Protein AF-A0A3D3ZPN1-F1 (afdb_monomer_lite)

Radius of gyration: 16.54 Å; chains: 1; bounding box: 47×33×43 Å

Sequence (145 aa):
LTVIGPISDILFDQLIGAGCVERVSAAWAGNVSEGLGYCYRRAAEKAMPRAITIEEHSNFTIALALLAGSLGSPYIPTRSTLGSDIPSHNTTFRLEHSPLDGTPLLLVPALHPDVTIVHVQRSDEEGNAHLWGNAGVCEEAMLAA

Secondary structure (DSSP, 8-state):
-EEEEEE--HHHHHHHHTT--SEEEEEE-SBTTTB--HHHHHHHHH--SS--EEEE--HHHHHHHHHHHHTT-SEEEE-TTTTSSHHHH-TT-EEEE-TTT--EEEEEEPP--S------SEE-TT--EE--S--TTHHHHHHT-

Foldseek 3Di:
DEDADQEEAVVVLVCLQVVNAAEYEYQYYAHVVPGGSPSVCCCPPPQVVHHHHYQHDHSVLSLQQLLCLLVVHQWDKDPPCVVHCNCVRHVVWDWDADPVPRHIIITRGHDQDPDDDDDAPDDDPVGDTHHDDDCRSVVSNVSSD

Structure (mmCIF, N/CA/C/O backbone):
data_AF-A0A3D3ZPN1-F1
#
_entry.id   AF-A0A3D3ZPN1-F1
#
loop_
_atom_site.group_PDB
_atom_site.id
_atom_site.type_symbol
_atom_site.label_atom_id
_atom_site.label_alt_id
_atom_site.label_comp_id
_atom_site.label_asym_id
_atom_site.label_entity_id
_atom_site.label_seq_id
_atom_site.pdbx_PDB_ins_code
_atom_site.Cartn_x
_atom_site.Cartn_y
_atom_site.Cartn_z
_atom_site.occupancy
_atom_site.B_iso_or_equiv
_atom_site.auth_seq_id
_atom_site.auth_comp_id
_atom_site.auth_asym_id
_atom_site.auth_atom_id
_atom_site.pdbx_PDB_model_num
ATOM 1 N N . LEU A 1 1 ? -13.390 -2.058 5.860 1.00 96.44 1 LEU A N 1
ATOM 2 C CA . LEU A 1 1 ? -12.469 -1.951 4.706 1.00 96.44 1 LEU A CA 1
ATOM 3 C C . LEU A 1 1 ? -11.084 -1.541 5.190 1.00 96.44 1 LEU A C 1
ATOM 5 O O . LEU A 1 1 ? -10.999 -0.714 6.097 1.00 96.44 1 LEU A O 1
ATOM 9 N N . THR A 1 2 ? -10.033 -2.098 4.590 1.00 96.88 2 THR A N 1
ATOM 10 C CA . THR A 1 2 ? -8.694 -1.489 4.601 1.00 96.88 2 THR A CA 1
ATOM 11 C C . THR A 1 2 ? -8.587 -0.647 3.336 1.00 96.88 2 THR A C 1
ATOM 13 O O . THR A 1 2 ? -8.873 -1.160 2.259 1.00 96.88 2 THR A O 1
ATOM 16 N N . VAL A 1 3 ? -8.236 0.630 3.457 1.00 96.50 3 VAL A N 1
ATOM 17 C CA . VAL A 1 3 ? -8.015 1.512 2.300 1.00 96.50 3 VAL A CA 1
ATOM 18 C C . VAL A 1 3 ? -6.521 1.774 2.135 1.00 96.50 3 VAL A C 1
ATOM 20 O O . VAL A 1 3 ? -5.824 2.008 3.124 1.00 96.50 3 VAL A O 1
ATOM 23 N N . ILE A 1 4 ? -6.040 1.689 0.894 1.00 95.81 4 ILE A N 1
ATOM 24 C CA . ILE A 1 4 ? -4.620 1.756 0.528 1.00 95.81 4 ILE A CA 1
ATOM 25 C C . ILE A 1 4 ? -4.427 2.887 -0.476 1.00 95.81 4 ILE A C 1
ATOM 27 O O . ILE A 1 4 ? -5.173 2.976 -1.451 1.00 95.81 4 ILE A O 1
ATOM 31 N N . GLY A 1 5 ? -3.441 3.753 -0.256 1.00 90.75 5 GLY A N 1
ATOM 32 C CA . GLY A 1 5 ? -3.098 4.785 -1.232 1.00 90.75 5 GLY A CA 1
ATOM 33 C C . GLY A 1 5 ? -1.854 5.573 -0.834 1.00 90.75 5 GLY A C 1
ATOM 34 O O . GLY A 1 5 ? -1.650 5.811 0.352 1.00 90.75 5 GLY A O 1
ATOM 35 N N . PRO A 1 6 ? -1.006 6.000 -1.788 1.00 85.94 6 PRO A N 1
ATOM 36 C CA . PRO A 1 6 ? 0.177 6.795 -1.460 1.00 85.94 6 PRO A CA 1
ATOM 37 C C . PRO A 1 6 ? -0.229 8.103 -0.769 1.00 85.94 6 PRO A C 1
ATOM 39 O O . PRO A 1 6 ? 0.261 8.421 0.311 1.00 85.94 6 PRO A O 1
ATOM 42 N N . ILE A 1 7 ? -1.213 8.799 -1.336 1.00 88.31 7 ILE A N 1
ATOM 43 C CA . ILE A 1 7 ? -1.809 10.015 -0.787 1.00 88.31 7 ILE A CA 1
ATOM 44 C C . ILE A 1 7 ? -3.319 9.799 -0.783 1.00 88.31 7 ILE A C 1
ATOM 46 O O . ILE A 1 7 ? -3.873 9.379 -1.799 1.00 88.31 7 ILE A O 1
ATOM 50 N N . SER A 1 8 ? -3.979 10.061 0.344 1.00 81.38 8 SER A N 1
ATOM 51 C CA . SER A 1 8 ? -5.439 10.027 0.392 1.00 81.38 8 SER A CA 1
ATOM 52 C C . SER A 1 8 ? -6.053 11.288 -0.212 1.00 81.38 8 SER A C 1
ATOM 54 O O . SER A 1 8 ? -5.429 12.349 -0.266 1.00 81.38 8 SER A O 1
ATOM 56 N N . ASP A 1 9 ? -7.324 11.185 -0.577 1.00 84.38 9 ASP A N 1
ATOM 57 C CA . ASP A 1 9 ? -8.163 12.311 -0.965 1.00 84.38 9 ASP A CA 1
ATOM 58 C C . ASP A 1 9 ? -9.536 12.233 -0.270 1.00 84.38 9 ASP A C 1
ATOM 60 O O . ASP A 1 9 ? -9.730 11.503 0.712 1.00 84.38 9 ASP A O 1
ATOM 64 N N . ILE A 1 10 ? -10.502 12.983 -0.803 1.00 90.81 10 ILE A N 1
ATOM 65 C CA . ILE A 1 10 ? -11.869 13.054 -0.290 1.00 90.81 10 ILE A CA 1
ATOM 66 C C . ILE A 1 10 ? -12.573 11.692 -0.239 1.00 90.81 10 ILE A C 1
ATOM 68 O O . ILE A 1 10 ? -13.446 11.502 0.610 1.00 90.81 10 ILE A O 1
ATOM 72 N N . LEU A 1 11 ? -12.188 10.723 -1.078 1.00 91.38 11 LEU A N 1
ATOM 73 C CA . LEU A 1 11 ? -12.800 9.394 -1.089 1.00 91.38 11 LEU A CA 1
ATOM 74 C C . LEU A 1 11 ? -12.495 8.640 0.209 1.00 91.38 11 LEU A C 1
ATOM 76 O O . LEU A 1 11 ? -13.385 8.005 0.780 1.00 91.38 11 LEU A O 1
ATOM 80 N N . PHE A 1 12 ? -11.268 8.760 0.729 1.00 93.69 12 PHE A N 1
ATOM 81 C CA . PHE A 1 12 ? -10.914 8.178 2.027 1.00 93.69 12 PHE A CA 1
ATOM 82 C C . PHE A 1 12 ? -11.723 8.837 3.140 1.00 93.69 12 PHE A C 1
ATOM 84 O O . PHE A 1 12 ? -12.317 8.138 3.962 1.00 93.69 12 PHE A O 1
ATOM 91 N N . ASP A 1 13 ? -11.785 10.171 3.156 1.00 94.62 13 ASP A N 1
ATOM 92 C CA . ASP A 1 13 ? -12.486 10.908 4.210 1.00 94.62 13 ASP A CA 1
ATOM 93 C C . ASP A 1 13 ? -13.987 10.576 4.228 1.00 94.62 13 ASP A C 1
ATOM 95 O O . ASP A 1 13 ? -14.556 10.345 5.296 1.00 94.62 13 ASP A O 1
ATOM 99 N N . GLN A 1 14 ? -14.619 10.451 3.056 1.00 94.88 14 GLN A N 1
ATOM 100 C CA . GLN A 1 14 ? -16.022 10.045 2.930 1.00 94.88 14 GLN A CA 1
ATOM 101 C C . GLN A 1 14 ? -16.267 8.621 3.446 1.00 94.88 14 GLN A C 1
ATOM 103 O O . GLN A 1 14 ? -17.183 8.414 4.247 1.00 94.88 14 GLN A O 1
ATOM 108 N N . LEU A 1 15 ? -15.438 7.646 3.053 1.00 96.69 15 LEU A N 1
ATOM 109 C CA . LEU A 1 15 ? -15.572 6.255 3.509 1.00 96.69 15 LEU A CA 1
ATOM 110 C C . LEU A 1 15 ? -15.324 6.113 5.019 1.00 96.69 15 LEU A C 1
ATOM 112 O O . LEU A 1 15 ? -16.008 5.337 5.695 1.00 96.69 15 LEU A O 1
ATOM 116 N N . ILE A 1 16 ? -14.375 6.877 5.568 1.00 97.06 16 ILE A N 1
ATOM 117 C CA . ILE A 1 16 ? -14.134 6.949 7.015 1.00 97.06 16 ILE A CA 1
ATOM 118 C C . ILE A 1 16 ? -15.330 7.598 7.718 1.00 97.06 16 ILE A C 1
ATOM 120 O O . ILE A 1 16 ? -15.805 7.087 8.734 1.00 97.06 16 ILE A O 1
ATOM 124 N N . GLY A 1 17 ? -15.853 8.699 7.174 1.00 96.44 17 GLY A N 1
ATOM 125 C CA . GLY A 1 17 ? -17.019 9.408 7.701 1.00 96.44 17 GLY A CA 1
ATOM 126 C C . GLY A 1 17 ? -18.280 8.548 7.735 1.00 96.44 17 GLY A C 1
ATOM 127 O O . GLY A 1 17 ? -19.049 8.643 8.691 1.00 96.44 17 GLY A O 1
ATOM 128 N N . ALA A 1 18 ? -18.441 7.664 6.750 1.00 98.00 18 ALA A N 1
ATOM 129 C CA . ALA A 1 18 ? -19.503 6.664 6.689 1.00 98.00 18 ALA A CA 1
ATOM 130 C C . ALA A 1 18 ? -19.286 5.466 7.640 1.00 98.00 18 ALA A C 1
ATOM 132 O O . ALA A 1 18 ? -20.177 4.634 7.793 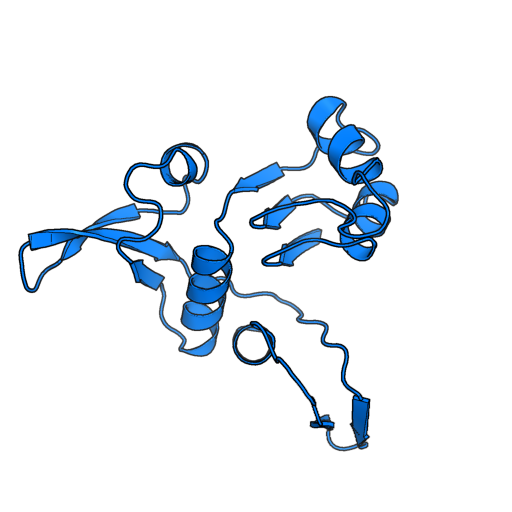1.00 98.00 18 ALA A O 1
ATOM 133 N N . GLY A 1 19 ? -18.121 5.359 8.290 1.00 97.81 19 GLY A N 1
ATOM 134 C CA . GLY A 1 19 ? -17.790 4.263 9.206 1.00 97.81 19 GLY A CA 1
ATOM 135 C C . GLY A 1 19 ? -17.423 2.945 8.518 1.00 97.81 19 GLY A C 1
ATOM 136 O O . GLY A 1 19 ? -17.380 1.904 9.174 1.00 97.81 19 GLY A O 1
ATOM 137 N N . CYS A 1 20 ? -17.133 2.971 7.215 1.00 98.25 20 CYS A N 1
ATOM 138 C CA . CYS A 1 20 ? -16.823 1.778 6.421 1.00 98.25 20 CYS A CA 1
ATOM 139 C C . CYS A 1 20 ? -15.356 1.329 6.547 1.00 98.25 20 CYS A C 1
ATOM 141 O O . CYS A 1 20 ? -15.013 0.190 6.208 1.00 98.25 20 CYS A O 1
ATOM 143 N N . VAL A 1 21 ? -14.477 2.216 7.015 1.00 97.88 21 VAL A N 1
ATOM 144 C CA . VAL A 1 21 ? -13.029 1.988 7.098 1.00 97.88 21 VAL A CA 1
ATOM 145 C C . VAL A 1 21 ? -12.630 1.520 8.493 1.00 97.88 21 VAL A C 1
ATOM 147 O O . VAL A 1 21 ? -13.068 2.063 9.502 1.00 97.88 21 VAL A O 1
ATOM 150 N N . GLU A 1 22 ? -11.780 0.500 8.532 1.00 97.62 22 GLU A N 1
ATOM 151 C CA . GLU A 1 22 ? -11.152 -0.029 9.743 1.00 97.62 22 GLU A CA 1
ATOM 152 C C . GLU A 1 22 ? -9.652 0.258 9.779 1.00 97.62 22 GLU A C 1
ATOM 154 O O . GLU A 1 22 ? -9.118 0.529 10.850 1.00 97.62 22 GLU A O 1
ATOM 159 N N . ARG A 1 23 ? -8.980 0.224 8.623 1.00 96.75 23 ARG A N 1
ATOM 160 C CA . ARG A 1 23 ? -7.543 0.475 8.506 1.00 96.75 23 ARG A CA 1
ATOM 161 C C . ARG A 1 23 ? -7.244 1.407 7.339 1.00 96.75 23 ARG A C 1
ATOM 163 O O . ARG A 1 23 ? -7.867 1.289 6.285 1.00 96.75 23 ARG A O 1
ATOM 170 N N . VAL A 1 24 ? -6.274 2.291 7.530 1.00 96.06 24 VAL A N 1
ATOM 171 C CA . VAL A 1 24 ? -5.700 3.159 6.500 1.00 96.06 24 VAL A CA 1
ATOM 172 C C . VAL A 1 24 ? -4.222 2.803 6.364 1.00 96.06 24 VAL A C 1
ATOM 174 O O . VAL A 1 24 ? -3.496 2.917 7.346 1.00 96.06 24 VAL A O 1
ATOM 177 N N . SER A 1 25 ? -3.791 2.368 5.178 1.00 95.44 25 SER A N 1
ATOM 178 C CA . SER A 1 25 ? -2.373 2.200 4.828 1.00 95.44 25 SER A CA 1
ATOM 179 C C . SER A 1 25 ? -2.015 3.264 3.794 1.00 95.44 25 SER A C 1
ATOM 181 O O . SER A 1 25 ? -2.441 3.201 2.637 1.00 95.44 25 SER A O 1
ATOM 183 N N . ALA A 1 26 ? -1.343 4.320 4.245 1.00 94.25 26 ALA A N 1
ATOM 184 C CA . ALA A 1 26 ? -1.073 5.488 3.416 1.00 94.25 26 ALA A CA 1
ATOM 185 C C . ALA A 1 26 ? 0.173 6.237 3.875 1.00 94.25 26 ALA A C 1
ATOM 187 O O . ALA A 1 26 ? 0.630 6.064 5.004 1.00 94.25 26 ALA A O 1
ATOM 188 N N . ALA A 1 27 ? 0.709 7.092 3.001 1.00 92.56 27 ALA A N 1
ATOM 189 C CA . ALA A 1 27 ? 1.796 7.985 3.388 1.00 92.56 27 ALA A CA 1
ATOM 190 C C . ALA A 1 27 ? 1.333 9.316 3.957 1.00 92.56 27 ALA A C 1
ATOM 192 O O . ALA A 1 27 ? 2.044 9.976 4.712 1.00 92.56 27 ALA A O 1
ATOM 193 N N . TRP A 1 28 ? 0.152 9.744 3.538 1.00 90.94 28 TRP A N 1
ATOM 194 C CA . TRP A 1 28 ? -0.471 10.953 4.025 1.00 90.94 28 TRP A CA 1
ATOM 195 C C . TRP A 1 28 ? -1.976 10.857 3.822 1.00 90.94 28 TRP A C 1
ATOM 197 O O . TRP A 1 28 ? -2.426 10.414 2.762 1.00 90.94 28 TRP A O 1
ATOM 207 N N . ALA A 1 29 ? -2.743 11.303 4.818 1.00 88.75 29 ALA A N 1
ATOM 208 C CA . ALA A 1 29 ? -4.193 11.354 4.743 1.00 88.75 29 ALA A CA 1
ATOM 209 C C . ALA A 1 29 ? -4.746 12.770 4.974 1.00 88.75 29 ALA A C 1
ATOM 211 O O . ALA A 1 29 ? -4.512 13.394 6.012 1.00 88.75 29 ALA A O 1
ATOM 212 N N . GLY A 1 30 ? -5.517 13.261 4.009 1.00 85.69 30 GLY A N 1
ATOM 213 C CA . GLY A 1 30 ? -6.193 14.554 4.025 1.00 85.69 30 GLY A CA 1
ATOM 214 C C . GLY A 1 30 ? -6.809 14.892 2.665 1.00 85.69 30 GLY A C 1
ATOM 215 O O . GLY A 1 30 ? -6.830 14.058 1.766 1.00 85.69 30 GLY A O 1
ATOM 216 N N . ASN A 1 31 ? -7.300 16.123 2.501 1.00 85.06 31 ASN A N 1
ATOM 217 C CA . ASN A 1 31 ? -7.930 16.573 1.260 1.00 85.06 31 ASN A CA 1
ATOM 218 C C . ASN A 1 31 ? -7.025 17.613 0.595 1.00 85.06 31 ASN A C 1
ATOM 220 O O . ASN A 1 31 ? -7.223 18.807 0.784 1.00 85.06 31 ASN A O 1
ATOM 224 N N . VAL A 1 32 ? -6.014 17.161 -0.157 1.00 75.56 32 VAL A N 1
ATOM 225 C CA . VAL A 1 32 ? -4.884 17.963 -0.686 1.00 75.56 32 VAL A CA 1
ATOM 226 C C . VAL A 1 32 ? -5.244 19.416 -1.045 1.00 75.56 32 VAL A C 1
ATOM 228 O O . VAL A 1 32 ? -4.591 20.342 -0.567 1.00 75.56 32 VAL A O 1
ATOM 231 N N . SER A 1 33 ? -6.288 19.624 -1.855 1.00 72.88 33 SER A N 1
ATOM 232 C CA . SER A 1 33 ? -6.727 20.955 -2.307 1.00 72.88 33 SER A CA 1
ATOM 233 C C . SER A 1 33 ? -7.858 21.582 -1.482 1.00 72.88 33 SER A C 1
ATOM 235 O O . SER A 1 33 ? -8.071 22.787 -1.578 1.00 72.88 33 SER A O 1
ATOM 237 N N . GLU A 1 34 ? -8.577 20.799 -0.675 1.00 71.94 34 GLU A N 1
ATOM 238 C CA . GLU A 1 34 ? -9.780 21.233 0.060 1.00 71.94 34 GLU A CA 1
ATOM 239 C C . GLU A 1 34 ? -9.579 21.311 1.585 1.00 71.94 34 GLU A C 1
ATOM 241 O O . GLU A 1 34 ? -10.485 21.690 2.327 1.00 71.94 34 GLU A O 1
ATOM 246 N N . GLY A 1 35 ? -8.377 20.994 2.068 1.00 77.62 35 GLY A N 1
ATOM 247 C CA . GLY A 1 35 ? -7.968 21.144 3.458 1.00 77.62 35 GLY A CA 1
ATOM 248 C C . GLY A 1 35 ? -7.791 19.820 4.199 1.00 77.62 35 GLY A C 1
ATOM 249 O O . GLY A 1 35 ? -7.203 18.855 3.716 1.00 77.62 35 GLY A O 1
ATOM 250 N N . LEU A 1 36 ? -8.223 19.801 5.455 1.00 83.31 36 LEU A N 1
ATOM 251 C CA . LEU A 1 36 ? -7.962 18.692 6.368 1.00 83.31 36 LEU A CA 1
ATOM 252 C C . LEU A 1 36 ? -8.964 17.555 6.131 1.00 83.31 36 LEU A C 1
ATOM 254 O O . LEU A 1 36 ? -10.147 17.811 5.921 1.00 83.31 36 LEU A O 1
ATOM 258 N N . GLY A 1 37 ? -8.509 16.305 6.245 1.00 90.06 37 GLY A N 1
ATOM 259 C CA . GLY A 1 37 ? -9.404 15.148 6.328 1.00 90.06 37 GLY A CA 1
ATOM 260 C C . GLY A 1 37 ? -10.134 15.162 7.670 1.00 90.06 37 GLY A C 1
ATOM 261 O O . GLY A 1 37 ? -9.600 14.697 8.682 1.00 90.06 37 GLY A O 1
ATOM 262 N N . TYR A 1 38 ? -11.313 15.787 7.725 1.00 93.19 38 TYR A N 1
ATOM 263 C CA . TYR A 1 38 ? -12.048 15.981 8.976 1.00 93.19 38 TYR A CA 1
ATOM 264 C C . TYR A 1 38 ? -12.541 14.660 9.556 1.00 93.19 38 TYR A C 1
ATOM 266 O O . TYR A 1 38 ? -12.512 14.489 10.779 1.00 93.19 38 TYR A O 1
ATOM 274 N N . CYS A 1 39 ? -12.998 13.739 8.710 1.00 95.50 39 CYS A N 1
ATOM 275 C CA . CYS A 1 39 ? -13.449 12.429 9.151 1.00 95.50 39 CYS A CA 1
ATOM 276 C C . CYS A 1 39 ? -12.265 11.542 9.537 1.00 95.50 39 CYS A C 1
ATOM 278 O O . CYS A 1 39 ? -12.337 10.919 10.594 1.00 95.50 39 CYS A O 1
ATOM 280 N N . TYR A 1 40 ? -11.170 11.557 8.768 1.00 95.44 40 TYR A N 1
ATOM 281 C CA . TYR A 1 40 ? -9.915 10.885 9.116 1.00 95.44 40 TYR A CA 1
ATOM 282 C C . TYR A 1 40 ? -9.424 11.325 10.492 1.00 95.44 40 TYR A C 1
ATOM 284 O O . TYR A 1 40 ? -9.285 10.504 11.396 1.00 95.44 40 TYR A O 1
ATOM 292 N N . ARG A 1 41 ? -9.255 12.635 10.696 1.00 95.31 41 ARG A N 1
ATOM 293 C CA . ARG A 1 41 ? -8.758 13.170 11.965 1.00 95.31 41 ARG A CA 1
ATOM 294 C C . ARG A 1 41 ? -9.706 12.872 13.123 1.00 95.31 41 ARG A C 1
ATOM 296 O O . ARG A 1 41 ? -9.263 12.475 14.192 1.00 95.31 41 ARG A O 1
ATOM 303 N N . ARG A 1 42 ? -11.019 13.012 12.917 1.00 96.62 42 ARG A N 1
ATOM 304 C CA . ARG A 1 42 ? -12.018 12.669 13.941 1.00 96.62 42 ARG A CA 1
ATOM 305 C C . ARG A 1 42 ? -11.979 11.176 14.296 1.00 96.62 42 ARG A C 1
ATOM 307 O O . ARG A 1 42 ? -12.113 10.844 15.473 1.00 96.62 42 ARG A O 1
ATOM 314 N N . ALA A 1 43 ? -11.789 10.291 13.322 1.00 97.31 43 ALA A N 1
ATOM 315 C CA . ALA A 1 43 ? -11.660 8.858 13.564 1.00 97.31 43 ALA A CA 1
ATOM 316 C C . ALA A 1 43 ? -10.342 8.516 14.278 1.00 97.31 43 ALA A C 1
ATOM 318 O O . ALA A 1 43 ? -10.359 7.744 15.233 1.00 97.31 43 ALA A O 1
ATOM 319 N N . ALA A 1 44 ? -9.230 9.138 13.882 1.00 95.69 44 ALA A N 1
ATOM 320 C CA . ALA A 1 44 ? -7.914 8.930 14.484 1.00 95.69 44 ALA A CA 1
ATOM 321 C C . ALA A 1 44 ? -7.823 9.467 15.926 1.00 95.69 44 ALA A C 1
ATOM 323 O O . ALA A 1 44 ? -7.341 8.777 16.817 1.00 95.69 44 ALA A O 1
ATOM 324 N N . GLU A 1 45 ? -8.314 10.683 16.178 1.00 96.94 45 GLU A N 1
ATOM 325 C CA . GLU A 1 45 ? -8.183 11.355 17.480 1.00 96.94 45 GLU A CA 1
ATOM 326 C C . GLU A 1 45 ? -9.300 10.993 18.466 1.00 96.94 45 GLU A C 1
ATOM 328 O O . GLU A 1 45 ? -9.093 11.023 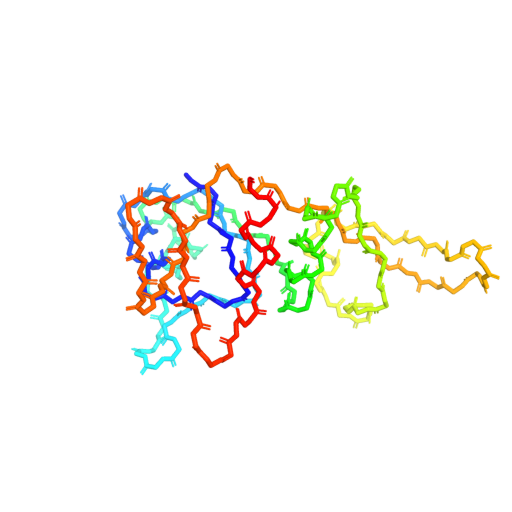19.678 1.00 96.94 45 GLU A O 1
ATOM 333 N N . LYS A 1 46 ? -10.513 10.721 17.965 1.00 98.06 46 LYS A N 1
ATOM 334 C CA . LYS A 1 46 ? -11.724 10.579 18.797 1.00 98.06 46 LYS A CA 1
ATOM 335 C C . LYS A 1 46 ? -12.466 9.266 18.583 1.00 98.06 46 LYS A C 1
ATOM 337 O O . LYS A 1 46 ? -13.515 9.082 19.193 1.00 98.06 46 LYS A O 1
ATOM 342 N N . ALA A 1 47 ? -11.968 8.378 17.721 1.00 97.88 47 ALA A N 1
ATOM 343 C CA . ALA A 1 47 ? -12.615 7.109 17.393 1.00 97.88 47 ALA A CA 1
ATOM 344 C C . ALA A 1 47 ? -14.074 7.256 16.910 1.00 97.88 47 ALA A C 1
ATOM 346 O O . ALA A 1 47 ? -14.917 6.409 17.198 1.00 97.88 47 ALA A O 1
ATOM 347 N N . MET A 1 48 ? -14.385 8.327 16.167 1.00 97.50 48 MET A N 1
ATOM 348 C CA . MET A 1 48 ? -15.734 8.608 15.660 1.00 97.50 48 MET A CA 1
ATOM 349 C C . MET A 1 48 ? -15.773 8.704 14.121 1.00 97.50 48 MET A C 1
ATOM 351 O O . MET A 1 48 ? -15.053 9.526 13.550 1.00 97.50 48 MET A O 1
ATOM 355 N N . PRO A 1 49 ? -16.674 7.976 13.431 1.00 97.06 49 PRO A N 1
ATOM 356 C CA . PRO A 1 49 ? -17.742 7.126 13.979 1.00 97.06 49 PRO A CA 1
ATOM 357 C C . PRO A 1 49 ? -17.246 5.787 14.550 1.00 97.06 49 PRO A C 1
ATOM 359 O O . PRO A 1 49 ? -17.981 5.129 15.279 1.00 97.06 49 PRO A O 1
ATOM 362 N N . ARG A 1 50 ? -16.004 5.404 14.242 1.00 97.06 50 ARG A N 1
ATOM 363 C CA . ARG A 1 50 ? -15.285 4.287 14.859 1.00 97.06 50 ARG A CA 1
ATOM 364 C C . ARG A 1 50 ? -13.790 4.586 14.903 1.00 97.06 50 ARG A C 1
ATOM 366 O O . ARG A 1 50 ? -13.316 5.465 14.184 1.00 97.06 50 ARG A O 1
ATOM 373 N N . ALA A 1 51 ? -13.054 3.834 15.716 1.00 97.25 51 ALA A N 1
ATOM 374 C CA . ALA A 1 51 ? -11.599 3.820 15.655 1.00 97.25 51 ALA A CA 1
ATOM 375 C C . ALA A 1 51 ? -11.119 3.241 14.315 1.00 97.25 51 ALA A C 1
ATOM 377 O O . ALA A 1 51 ? -11.723 2.298 13.784 1.00 97.25 51 ALA A O 1
ATOM 378 N N . ILE A 1 52 ? -10.018 3.801 13.818 1.00 97.25 52 ILE A N 1
ATOM 379 C CA . ILE A 1 52 ? -9.269 3.304 12.665 1.00 97.25 52 ILE A CA 1
ATOM 380 C C . ILE A 1 52 ? -7.842 2.965 13.090 1.00 97.25 52 ILE A C 1
ATOM 382 O O . ILE A 1 52 ? -7.258 3.641 13.935 1.00 97.25 52 ILE A O 1
ATOM 386 N N . THR A 1 53 ? -7.278 1.919 12.499 1.00 96.38 53 THR A N 1
ATOM 387 C CA . THR A 1 53 ? -5.848 1.621 12.583 1.00 96.38 53 THR A CA 1
ATOM 388 C C . THR A 1 53 ? -5.126 2.349 11.456 1.00 96.38 53 THR A C 1
ATOM 390 O O . THR A 1 53 ? -5.559 2.287 10.307 1.00 96.38 53 THR A O 1
ATOM 393 N N . ILE A 1 54 ? -4.030 3.027 11.777 1.00 94.56 54 ILE A N 1
ATOM 394 C CA . ILE A 1 54 ? -3.190 3.711 10.794 1.00 94.56 54 ILE A CA 1
ATOM 395 C C . ILE A 1 54 ? -1.906 2.903 10.647 1.00 94.56 54 ILE A C 1
ATOM 397 O O . ILE A 1 54 ? -1.235 2.613 11.637 1.00 94.56 54 ILE A O 1
ATOM 401 N N . GLU A 1 55 ? -1.607 2.508 9.419 1.00 94.69 55 GLU A N 1
ATOM 402 C CA . GLU A 1 55 ? -0.364 1.861 9.031 1.00 94.69 55 GLU A CA 1
ATOM 403 C C . GLU A 1 55 ? 0.453 2.871 8.225 1.00 94.69 55 GLU A C 1
ATOM 405 O O . GLU A 1 55 ? 0.118 3.213 7.090 1.00 94.69 55 GLU A O 1
ATOM 410 N N . GLU A 1 56 ? 1.486 3.410 8.867 1.00 93.62 56 GLU A N 1
ATOM 411 C CA . GLU A 1 56 ? 2.272 4.520 8.335 1.00 93.62 56 GLU A CA 1
ATOM 412 C C . GLU A 1 56 ? 3.208 4.040 7.225 1.00 93.62 56 GLU A C 1
ATOM 414 O O . GLU A 1 56 ? 4.032 3.144 7.416 1.00 93.62 56 GLU A O 1
ATOM 419 N N . HIS A 1 57 ? 3.128 4.668 6.060 1.00 96.12 57 HIS A N 1
ATOM 420 C CA . HIS A 1 57 ? 4.083 4.466 4.980 1.00 96.12 57 HIS A CA 1
ATOM 421 C C . HIS A 1 57 ? 4.718 5.804 4.568 1.00 96.12 57 HIS A C 1
ATOM 423 O O . HIS A 1 57 ? 4.304 6.887 4.950 1.00 96.12 57 HIS A O 1
ATOM 429 N N . SER A 1 58 ? 5.760 5.752 3.751 1.00 95.88 58 SER A N 1
ATOM 430 C CA . SER A 1 58 ? 6.091 6.829 2.815 1.00 95.88 58 SER A CA 1
ATOM 431 C C . SER A 1 58 ? 5.413 6.579 1.463 1.00 95.88 58 SER A C 1
ATOM 433 O O . SER A 1 58 ? 5.058 5.440 1.144 1.00 95.88 58 SER A O 1
ATOM 435 N N . ASN A 1 59 ? 5.312 7.612 0.614 1.00 95.62 59 ASN A N 1
ATOM 436 C CA . ASN A 1 59 ? 4.790 7.455 -0.752 1.00 95.62 59 ASN A CA 1
ATOM 437 C C . ASN A 1 59 ? 5.542 6.349 -1.499 1.00 95.62 59 ASN A C 1
ATOM 439 O O . ASN A 1 59 ? 4.946 5.512 -2.171 1.00 95.62 59 ASN A O 1
ATOM 443 N N . PHE A 1 60 ? 6.864 6.317 -1.321 1.00 96.38 60 PHE A N 1
ATOM 444 C CA . PHE A 1 60 ? 7.708 5.340 -1.983 1.00 96.38 60 PHE A CA 1
ATOM 445 C C . PHE A 1 60 ? 7.507 3.928 -1.432 1.00 96.38 60 PHE A C 1
ATOM 447 O O . PHE A 1 60 ? 7.446 2.987 -2.205 1.00 96.38 60 PHE A O 1
ATOM 454 N N . THR A 1 61 ? 7.336 3.749 -0.122 1.00 97.12 61 THR A N 1
ATOM 455 C CA . THR A 1 61 ? 7.072 2.411 0.435 1.00 97.12 61 THR A CA 1
ATOM 456 C C . THR A 1 61 ? 5.686 1.881 0.064 1.00 97.12 61 THR A C 1
ATOM 458 O O . THR A 1 61 ? 5.557 0.673 -0.057 1.00 97.12 61 THR A O 1
ATOM 461 N N . ILE A 1 62 ? 4.665 2.725 -0.155 1.00 97.19 62 ILE A N 1
ATOM 462 C CA . ILE A 1 62 ? 3.397 2.247 -0.752 1.00 97.19 62 ILE A CA 1
ATOM 463 C C . ILE A 1 62 ? 3.642 1.764 -2.184 1.00 97.19 62 ILE A C 1
ATOM 465 O O . ILE A 1 62 ? 3.242 0.656 -2.528 1.00 97.19 62 ILE A O 1
ATOM 469 N N . ALA A 1 63 ? 4.346 2.559 -2.997 1.00 97.31 63 ALA A N 1
ATOM 470 C CA . ALA A 1 63 ? 4.672 2.179 -4.371 1.00 97.31 63 ALA A CA 1
ATOM 471 C C . ALA A 1 63 ? 5.457 0.858 -4.429 1.00 97.31 63 ALA A C 1
ATOM 473 O O . ALA A 1 63 ? 5.112 -0.027 -5.202 1.00 97.31 63 ALA A O 1
ATOM 474 N N . LEU A 1 64 ? 6.465 0.688 -3.566 1.00 98.00 64 LEU A N 1
ATOM 475 C CA . LEU A 1 64 ? 7.246 -0.548 -3.478 1.00 98.00 64 LEU A CA 1
ATOM 476 C C . LEU A 1 64 ? 6.417 -1.744 -3.005 1.00 98.00 64 LEU A C 1
ATOM 478 O O . LEU A 1 64 ? 6.644 -2.850 -3.484 1.00 98.00 64 LEU A O 1
ATOM 482 N N . ALA A 1 65 ? 5.475 -1.544 -2.083 1.00 97.94 65 ALA A N 1
ATOM 483 C CA . ALA A 1 65 ? 4.612 -2.615 -1.601 1.00 97.94 65 ALA A CA 1
ATOM 484 C C . ALA A 1 65 ? 3.627 -3.092 -2.683 1.00 97.94 65 ALA A C 1
ATOM 486 O O . ALA A 1 65 ? 3.429 -4.295 -2.845 1.00 97.94 65 ALA A O 1
ATOM 487 N N . LEU A 1 66 ? 3.055 -2.166 -3.459 1.00 98.19 66 LEU A N 1
ATOM 488 C CA . LEU A 1 66 ? 2.216 -2.499 -4.616 1.00 98.19 66 LEU A CA 1
ATOM 489 C C . LEU A 1 66 ? 3.045 -3.137 -5.737 1.00 98.19 66 LEU A C 1
ATOM 491 O O . LEU A 1 66 ? 2.622 -4.130 -6.315 1.00 98.19 66 LEU A O 1
ATOM 495 N N . LEU A 1 67 ? 4.261 -2.639 -5.987 1.00 98.38 67 LEU A N 1
ATOM 496 C CA . LEU A 1 67 ? 5.198 -3.253 -6.932 1.00 98.38 67 LEU A CA 1
ATOM 497 C C . LEU A 1 67 ? 5.577 -4.682 -6.516 1.00 98.38 67 LEU A C 1
ATOM 499 O O . LEU A 1 67 ? 5.681 -5.571 -7.353 1.00 98.38 67 LEU A O 1
ATOM 503 N N . ALA A 1 68 ? 5.792 -4.929 -5.224 1.00 98.50 68 ALA A N 1
ATOM 504 C CA . ALA A 1 68 ? 6.033 -6.280 -4.728 1.00 98.50 68 ALA A CA 1
ATOM 505 C C . ALA A 1 68 ? 4.845 -7.196 -5.066 1.00 98.50 68 ALA A C 1
ATOM 507 O O . ALA A 1 68 ? 5.048 -8.285 -5.605 1.00 98.50 68 ALA A O 1
ATOM 508 N N . GLY A 1 69 ? 3.621 -6.710 -4.817 1.00 98.25 69 GLY A N 1
ATOM 509 C CA . GLY A 1 69 ? 2.378 -7.405 -5.140 1.00 98.25 69 GLY A CA 1
ATOM 510 C C . GLY A 1 69 ? 2.246 -7.718 -6.629 1.00 98.25 69 GLY A C 1
ATOM 511 O O . GLY A 1 69 ? 2.017 -8.874 -6.979 1.00 98.25 69 GLY A O 1
ATOM 512 N N . SER A 1 70 ? 2.487 -6.737 -7.504 1.00 98.19 70 SER A N 1
ATOM 513 C CA . SER A 1 70 ? 2.395 -6.914 -8.961 1.00 98.19 70 SER A CA 1
ATOM 514 C C . SER A 1 70 ? 3.420 -7.899 -9.522 1.00 98.19 70 SER A C 1
ATOM 516 O O . SER A 1 70 ? 3.153 -8.594 -10.501 1.00 98.19 70 SER A O 1
ATOM 518 N N . LEU A 1 71 ? 4.595 -7.991 -8.895 1.00 98.25 71 LEU A N 1
ATOM 519 C CA . LEU A 1 71 ? 5.642 -8.940 -9.271 1.00 98.25 71 LEU A CA 1
ATOM 520 C C . LEU A 1 71 ? 5.423 -10.347 -8.688 1.00 98.25 71 LEU A C 1
ATOM 522 O O . LEU A 1 71 ? 6.194 -11.255 -9.004 1.00 98.25 71 LEU A O 1
ATOM 526 N N . GLY A 1 72 ? 4.440 -10.536 -7.802 1.00 97.56 72 GLY A N 1
ATOM 527 C CA . GLY A 1 72 ? 4.298 -11.762 -7.010 1.00 97.56 72 GLY A CA 1
ATOM 528 C C . GLY A 1 72 ? 5.458 -11.988 -6.028 1.00 97.56 72 GLY A C 1
ATOM 529 O O . GLY A 1 72 ? 5.696 -13.115 -5.590 1.00 97.56 72 GLY A O 1
ATOM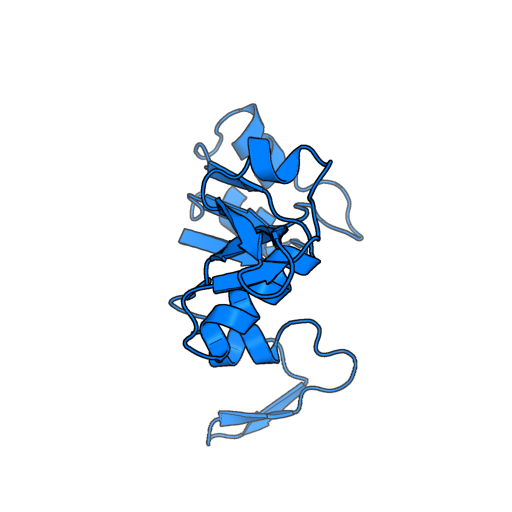 530 N N . SER A 1 73 ? 6.209 -10.933 -5.700 1.00 98.25 73 SER A N 1
ATOM 531 C CA . SER A 1 73 ? 7.303 -10.972 -4.729 1.00 98.25 73 SER A CA 1
ATOM 532 C C . SER A 1 73 ? 6.753 -10.746 -3.319 1.00 98.25 73 SER A C 1
ATOM 534 O O . SER A 1 73 ? 5.936 -9.851 -3.135 1.00 98.25 73 SER A O 1
ATOM 536 N N . PRO A 1 74 ? 7.227 -11.458 -2.281 1.00 97.75 74 PRO A N 1
ATOM 537 C CA . PRO A 1 74 ? 6.755 -11.238 -0.912 1.00 97.75 74 PRO A CA 1
ATOM 538 C C . PRO A 1 74 ? 7.148 -9.864 -0.341 1.00 97.75 74 PRO A C 1
ATOM 540 O O . PRO A 1 74 ? 6.550 -9.406 0.633 1.00 97.75 74 PRO A O 1
ATOM 543 N N . TYR A 1 75 ? 8.178 -9.225 -0.900 1.00 98.19 75 TYR A N 1
ATOM 544 C CA . TYR A 1 75 ? 8.660 -7.911 -0.480 1.00 98.19 75 TYR A CA 1
ATOM 545 C C . TYR A 1 75 ? 9.534 -7.258 -1.556 1.00 98.19 75 TYR A C 1
ATOM 547 O O . TYR A 1 75 ? 10.024 -7.927 -2.471 1.00 98.19 75 TYR A O 1
ATOM 555 N N . ILE A 1 76 ? 9.804 -5.962 -1.394 1.00 98.31 76 ILE A N 1
ATOM 556 C CA . ILE A 1 76 ? 10.886 -5.261 -2.094 1.00 98.31 76 ILE A CA 1
ATOM 557 C C . ILE A 1 76 ? 11.845 -4.646 -1.061 1.00 98.31 76 ILE A C 1
ATOM 559 O O . ILE A 1 76 ? 11.399 -3.925 -0.164 1.00 98.31 76 ILE A O 1
ATOM 563 N N . PRO A 1 77 ? 13.162 -4.927 -1.139 1.00 97.69 77 PRO A N 1
ATOM 564 C CA . PRO A 1 77 ? 14.138 -4.306 -0.255 1.00 97.69 77 PRO A CA 1
ATOM 565 C C . PRO A 1 77 ? 14.407 -2.852 -0.658 1.00 97.69 77 PRO A C 1
ATOM 567 O O . PRO A 1 77 ? 14.527 -2.524 -1.838 1.00 97.69 77 PRO A O 1
ATOM 570 N N . THR A 1 78 ? 14.573 -1.971 0.324 1.00 97.38 78 THR A N 1
ATOM 571 C CA . THR A 1 78 ? 14.919 -0.567 0.091 1.00 97.38 78 THR A CA 1
ATOM 572 C C . THR A 1 78 ? 15.742 0.006 1.233 1.00 97.38 78 THR A C 1
ATOM 574 O O . THR A 1 78 ? 15.651 -0.433 2.371 1.00 97.38 78 THR A O 1
ATOM 577 N N . ARG A 1 79 ? 16.537 1.038 0.954 1.00 95.94 79 ARG A N 1
ATOM 578 C CA . ARG A 1 79 ? 17.151 1.870 2.004 1.00 95.94 79 ARG A CA 1
ATOM 579 C C . ARG A 1 79 ? 16.234 3.012 2.439 1.00 95.94 79 ARG A C 1
ATOM 581 O O . ARG A 1 79 ? 16.541 3.713 3.399 1.00 95.94 79 ARG A O 1
ATOM 588 N N . SER A 1 80 ? 15.147 3.242 1.701 1.00 93.38 80 SER A N 1
ATOM 589 C CA . SER A 1 80 ? 14.219 4.330 1.984 1.00 93.38 80 SER A CA 1
ATOM 590 C C . SER A 1 80 ? 13.599 4.171 3.369 1.00 93.38 80 SER A C 1
ATOM 592 O O . SER A 1 80 ? 13.366 3.056 3.829 1.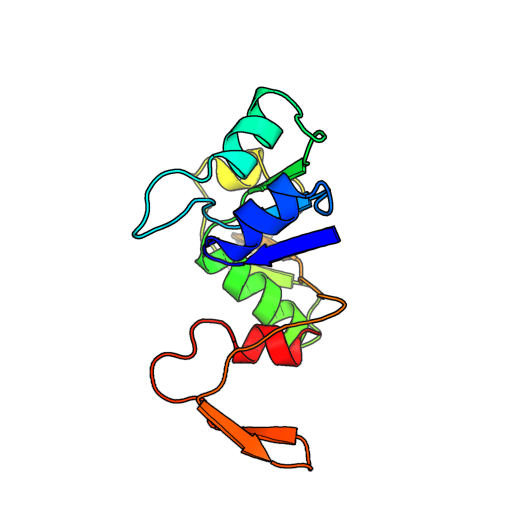00 93.38 80 SER A O 1
ATOM 594 N N . THR A 1 81 ? 13.326 5.300 4.022 1.00 94.50 81 THR A N 1
ATOM 595 C CA . THR A 1 81 ? 12.797 5.428 5.394 1.00 94.50 81 THR A CA 1
ATOM 596 C C . THR A 1 81 ? 13.722 4.956 6.523 1.00 94.50 81 THR A C 1
ATOM 598 O O . THR A 1 81 ? 13.430 5.250 7.685 1.00 94.50 81 THR A O 1
ATOM 601 N N . LEU A 1 82 ? 14.872 4.333 6.224 1.00 94.50 82 LEU A N 1
ATOM 602 C CA . LEU A 1 82 ? 15.918 4.124 7.229 1.00 94.50 82 LEU A CA 1
ATOM 603 C C . LEU A 1 82 ? 16.374 5.481 7.782 1.00 94.50 82 LEU A C 1
ATOM 605 O O . LEU A 1 82 ? 16.729 6.382 7.022 1.00 94.50 82 LEU A O 1
ATOM 609 N N . GLY A 1 83 ? 16.353 5.623 9.108 1.00 92.31 83 GLY A N 1
ATOM 610 C CA . GLY A 1 83 ? 16.655 6.883 9.796 1.00 92.31 83 GLY A CA 1
ATOM 611 C C . GLY A 1 83 ? 15.462 7.830 9.974 1.00 92.31 83 GLY A C 1
ATOM 612 O O . GLY A 1 83 ? 15.646 8.918 10.508 1.00 92.31 83 GLY A O 1
ATOM 613 N N . SER A 1 84 ? 14.258 7.430 9.556 1.00 95.12 84 SER A N 1
ATOM 614 C CA . SER A 1 84 ? 12.999 8.080 9.944 1.00 95.12 84 SER A CA 1
ATOM 615 C C . SER A 1 84 ? 12.282 7.279 11.033 1.00 95.12 84 SER A C 1
ATOM 617 O O . SER A 1 84 ? 12.675 6.150 11.328 1.00 95.12 84 SER A O 1
ATOM 619 N N . ASP A 1 85 ? 11.190 7.825 11.565 1.00 94.12 85 ASP A N 1
ATOM 620 C CA . ASP A 1 85 ? 10.326 7.117 12.514 1.00 94.12 85 ASP A CA 1
ATOM 621 C C . ASP A 1 85 ? 9.328 6.163 11.827 1.00 94.12 85 ASP A C 1
ATOM 623 O O . ASP A 1 85 ? 8.676 5.367 12.492 1.00 94.12 85 ASP A O 1
ATOM 627 N N . ILE A 1 86 ? 9.211 6.157 10.493 1.00 94.69 86 ILE A N 1
ATOM 628 C CA . ILE A 1 86 ? 8.240 5.281 9.806 1.00 94.69 86 ILE A CA 1
ATOM 629 C C . ILE A 1 86 ? 8.447 3.796 10.177 1.00 94.69 86 ILE A C 1
ATOM 631 O O . ILE A 1 86 ? 7.469 3.150 10.551 1.00 94.69 86 ILE A O 1
ATOM 635 N N . PRO A 1 87 ? 9.675 3.232 10.179 1.00 93.56 87 PRO A N 1
ATOM 636 C CA . PRO A 1 87 ? 9.882 1.842 10.591 1.00 93.56 87 PRO A CA 1
ATOM 637 C C . PRO A 1 87 ? 9.567 1.552 12.067 1.00 93.56 87 PRO A C 1
ATOM 639 O O . PRO A 1 87 ? 9.363 0.393 12.414 1.00 93.56 87 PRO A O 1
ATOM 642 N N . SER A 1 88 ? 9.545 2.561 12.949 1.00 91.81 88 SER A N 1
ATOM 643 C CA . SER A 1 88 ? 9.165 2.361 14.357 1.00 91.81 88 SER A CA 1
ATOM 644 C C . SER A 1 88 ? 7.644 2.363 14.549 1.00 91.81 88 SER A C 1
ATOM 646 O O . SER A 1 88 ? 7.143 1.698 15.456 1.00 91.81 88 SER A O 1
ATOM 648 N N . HIS A 1 89 ? 6.908 3.048 13.667 1.00 91.38 89 HIS A N 1
ATOM 649 C CA . HIS A 1 89 ? 5.444 3.102 13.667 1.00 91.38 89 HIS A CA 1
ATOM 650 C C . HIS A 1 89 ? 4.777 2.059 12.757 1.00 91.38 89 HIS A C 1
ATOM 652 O O . HIS A 1 89 ? 3.600 1.757 12.946 1.00 91.38 89 HIS A O 1
ATOM 658 N N . ASN A 1 90 ? 5.514 1.468 11.814 1.00 93.19 90 ASN A N 1
ATOM 659 C CA . ASN A 1 90 ? 5.035 0.392 10.953 1.00 93.19 90 ASN A CA 1
ATOM 660 C C . ASN A 1 90 ? 5.779 -0.918 11.236 1.00 93.19 90 ASN A C 1
ATOM 662 O O . ASN A 1 90 ? 6.872 -1.171 10.730 1.00 93.19 90 ASN A O 1
ATOM 666 N N . THR A 1 91 ? 5.145 -1.784 12.024 1.00 88.75 91 THR A N 1
ATOM 667 C CA . THR A 1 91 ? 5.712 -3.068 12.458 1.00 88.75 91 THR A CA 1
ATOM 668 C C . THR A 1 91 ? 5.693 -4.155 11.382 1.00 88.75 91 THR A C 1
ATOM 670 O O . THR A 1 91 ? 6.195 -5.255 11.625 1.00 88.75 91 THR A O 1
ATOM 673 N N . THR A 1 92 ? 5.125 -3.882 10.202 1.00 93.94 92 THR A N 1
ATOM 674 C CA . THR A 1 92 ? 5.136 -4.831 9.079 1.00 93.94 92 THR A CA 1
ATOM 675 C C . THR A 1 92 ? 6.498 -4.872 8.387 1.00 93.94 92 THR A C 1
ATOM 677 O O . THR A 1 92 ? 6.887 -5.907 7.842 1.00 93.94 92 THR A O 1
ATOM 680 N N . PHE A 1 93 ? 7.256 -3.776 8.450 1.00 96.12 93 PHE A N 1
ATOM 681 C CA . PHE A 1 93 ? 8.586 -3.694 7.867 1.00 96.12 93 PHE A CA 1
ATOM 682 C C . PHE A 1 93 ? 9.601 -4.512 8.665 1.00 96.12 93 PHE A C 1
ATOM 684 O O . PHE A 1 93 ? 9.526 -4.617 9.891 1.00 96.12 93 PHE A O 1
ATOM 691 N N . ARG A 1 94 ? 10.598 -5.072 7.972 1.00 95.81 94 ARG A N 1
ATOM 692 C CA . ARG A 1 94 ? 11.715 -5.777 8.620 1.00 95.81 94 ARG A CA 1
ATOM 693 C C . ARG A 1 94 ? 13.046 -5.160 8.239 1.00 95.81 94 ARG A C 1
ATOM 695 O O . ARG A 1 94 ? 13.338 -5.005 7.060 1.00 95.81 94 ARG A O 1
ATOM 702 N N . LEU A 1 95 ? 13.848 -4.814 9.240 1.00 96.19 95 LEU A N 1
ATOM 703 C CA . LEU A 1 95 ? 15.227 -4.389 9.033 1.00 96.19 95 LEU A CA 1
ATOM 704 C C . LEU A 1 95 ? 16.113 -5.627 8.881 1.00 96.19 95 LEU A C 1
ATOM 706 O O . LEU A 1 95 ? 16.156 -6.465 9.776 1.00 96.19 95 LEU A O 1
ATOM 710 N N . GLU A 1 96 ? 16.829 -5.708 7.771 1.00 96.88 96 GLU A N 1
ATOM 711 C CA . GLU A 1 96 ? 17.734 -6.802 7.428 1.00 96.88 96 GLU A CA 1
ATOM 712 C C . GLU A 1 96 ? 19.041 -6.253 6.845 1.00 96.88 96 GLU A C 1
ATOM 714 O O . GLU A 1 96 ? 19.201 -5.047 6.646 1.00 96.88 96 GLU A O 1
ATOM 719 N N . HIS A 1 97 ? 19.991 -7.142 6.558 1.00 97.50 97 HIS A N 1
ATOM 720 C CA . HIS A 1 97 ? 21.221 -6.793 5.848 1.00 97.50 97 HIS A CA 1
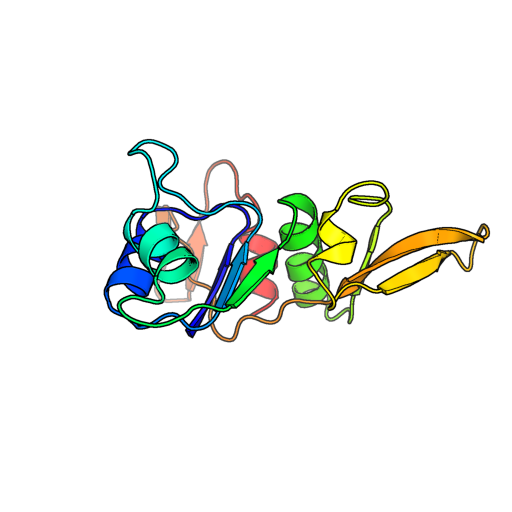ATOM 721 C C . HIS A 1 97 ? 21.238 -7.442 4.465 1.00 97.50 97 HIS A C 1
ATOM 723 O O . HIS A 1 97 ? 20.852 -8.596 4.289 1.00 97.50 97 HIS A O 1
ATOM 729 N N . SER A 1 98 ? 21.707 -6.688 3.478 1.00 96.62 98 SER A N 1
ATOM 730 C CA . SER A 1 98 ? 21.928 -7.155 2.116 1.00 96.62 98 SER A CA 1
ATOM 731 C C . SER A 1 98 ? 22.860 -8.371 2.103 1.00 96.62 98 SER A C 1
ATOM 733 O O . SER A 1 98 ? 23.969 -8.287 2.635 1.00 96.62 98 SER A O 1
ATOM 735 N N . PRO A 1 99 ? 22.486 -9.484 1.450 1.00 96.38 99 PRO A N 1
ATOM 736 C CA . PRO A 1 99 ? 23.370 -10.640 1.324 1.00 96.38 99 PRO A CA 1
ATOM 737 C C . PRO A 1 99 ? 24.533 -10.397 0.348 1.00 96.38 99 PRO A C 1
ATOM 739 O O . PRO A 1 99 ? 25.453 -11.208 0.291 1.00 96.38 99 PRO A O 1
ATOM 742 N N . LEU A 1 100 ? 24.494 -9.311 -0.435 1.00 96.81 100 LEU A N 1
ATOM 743 C CA . LEU A 1 100 ? 25.507 -9.003 -1.448 1.00 96.81 100 LEU A CA 1
ATOM 744 C C . LEU A 1 100 ? 26.658 -8.156 -0.895 1.00 96.81 100 LEU A C 1
ATOM 746 O O . LEU A 1 100 ? 27.802 -8.339 -1.301 1.00 96.81 100 LEU A O 1
ATOM 750 N N . ASP A 1 101 ? 26.361 -7.227 0.013 1.00 96.88 101 ASP A N 1
ATOM 751 C CA . ASP A 1 101 ? 27.329 -6.239 0.510 1.00 96.88 101 ASP A CA 1
ATOM 752 C C . ASP A 1 101 ? 27.195 -5.925 2.011 1.00 96.88 101 ASP A C 1
ATOM 754 O O . ASP A 1 101 ? 27.917 -5.077 2.533 1.00 96.88 101 ASP A O 1
ATOM 758 N N . GLY A 1 102 ? 26.285 -6.596 2.724 1.00 96.69 102 GLY A N 1
ATOM 759 C CA . GLY A 1 102 ? 26.071 -6.412 4.160 1.00 96.69 102 GLY A CA 1
ATOM 760 C C . GLY A 1 102 ? 25.436 -5.075 4.546 1.00 96.69 102 GLY A C 1
ATOM 761 O O . GLY A 1 102 ? 25.334 -4.779 5.734 1.00 96.69 102 GLY A O 1
ATOM 762 N N . THR A 1 103 ? 25.012 -4.244 3.590 1.00 97.06 103 THR A N 1
ATOM 763 C CA . THR A 1 103 ? 24.397 -2.948 3.905 1.00 97.06 103 THR A CA 1
ATOM 764 C C . THR A 1 103 ? 23.001 -3.117 4.520 1.00 97.06 103 THR A C 1
ATOM 766 O O . THR A 1 103 ? 22.278 -4.038 4.141 1.00 97.06 103 THR A O 1
ATOM 769 N N . PRO A 1 104 ? 22.577 -2.248 5.459 1.00 97.06 104 PRO A N 1
ATOM 770 C CA . PRO A 1 104 ? 21.241 -2.338 6.038 1.00 97.06 104 PRO A CA 1
ATOM 771 C C . PRO A 1 104 ? 20.170 -1.990 4.998 1.00 97.06 104 PRO A C 1
ATOM 773 O O . PRO A 1 104 ? 20.303 -1.011 4.250 1.00 97.06 104 PRO A O 1
ATOM 776 N N . LEU A 1 105 ? 19.102 -2.783 4.989 1.00 97.25 105 LEU A N 1
ATOM 777 C CA . LEU A 1 105 ? 17.941 -2.675 4.114 1.00 97.25 105 LEU A CA 1
ATOM 778 C C . LEU A 1 105 ? 16.662 -2.843 4.932 1.00 97.25 105 LEU A C 1
ATOM 780 O O . LEU A 1 105 ? 16.601 -3.624 5.874 1.00 97.25 105 LEU A O 1
ATOM 784 N N . LEU A 1 106 ? 15.618 -2.138 4.528 1.00 97.44 106 LEU A N 1
ATOM 785 C CA . LEU A 1 106 ? 14.260 -2.347 4.987 1.00 97.44 106 LEU A CA 1
ATOM 786 C C . LEU A 1 106 ? 13.520 -3.210 3.964 1.00 97.44 106 LEU A C 1
ATOM 788 O O . LEU A 1 106 ? 13.456 -2.862 2.784 1.00 97.44 106 LEU A O 1
ATOM 792 N N . LEU A 1 107 ? 12.966 -4.333 4.403 1.00 98.00 107 LEU A N 1
ATOM 793 C CA . LEU A 1 107 ? 12.077 -5.160 3.601 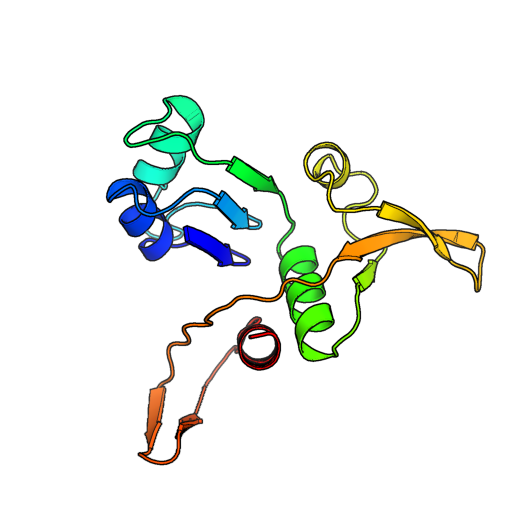1.00 98.00 107 LEU A CA 1
ATOM 794 C C . LEU A 1 107 ? 10.665 -4.592 3.715 1.00 98.00 107 LEU A C 1
ATOM 796 O O . LEU A 1 107 ? 10.084 -4.596 4.803 1.00 98.00 107 LEU A O 1
ATOM 800 N N . VAL A 1 108 ? 10.139 -4.098 2.596 1.00 98.06 108 VAL A N 1
ATOM 801 C CA . VAL A 1 108 ? 8.767 -3.596 2.480 1.00 98.06 108 VAL A CA 1
ATOM 802 C C . VAL A 1 108 ? 7.891 -4.747 1.983 1.00 98.06 108 VAL A C 1
ATOM 804 O O . VAL A 1 108 ? 8.080 -5.159 0.836 1.00 98.06 108 VAL A O 1
ATOM 807 N N . PRO A 1 109 ? 6.984 -5.301 2.812 1.00 97.81 109 PRO A N 1
ATOM 808 C CA . PRO A 1 109 ? 6.113 -6.400 2.409 1.00 97.81 109 PRO A CA 1
ATOM 809 C C . PRO A 1 109 ? 5.189 -6.011 1.260 1.00 97.81 109 PRO A C 1
ATOM 811 O O . PRO A 1 109 ? 4.845 -4.839 1.099 1.00 97.81 109 PRO A O 1
ATOM 814 N N . ALA A 1 110 ? 4.763 -7.007 0.490 1.00 98.06 110 ALA A N 1
ATOM 815 C CA . ALA A 1 110 ? 3.768 -6.803 -0.548 1.00 98.06 110 ALA A CA 1
ATOM 816 C C . ALA A 1 110 ? 2.399 -6.413 0.009 1.00 98.06 110 ALA A C 1
ATOM 818 O O . ALA A 1 110 ? 1.935 -6.957 1.013 1.00 98.06 110 ALA A O 1
ATOM 819 N N . LEU A 1 111 ? 1.743 -5.492 -0.694 1.00 97.44 111 LEU A N 1
ATOM 820 C CA . LEU A 1 111 ? 0.320 -5.228 -0.537 1.00 97.44 111 LEU A CA 1
ATOM 821 C C . LEU A 1 111 ? -0.430 -5.967 -1.644 1.00 97.44 111 LEU A C 1
ATOM 823 O O . LEU A 1 111 ? -0.105 -5.815 -2.818 1.00 97.44 111 LEU A O 1
ATOM 827 N N . HIS A 1 112 ? -1.445 -6.730 -1.241 1.00 96.75 112 HIS A N 1
ATOM 828 C CA . HIS A 1 112 ? -2.360 -7.457 -2.120 1.00 96.75 112 HIS A CA 1
ATOM 829 C C . HIS A 1 112 ? -3.780 -6.935 -1.878 1.00 96.75 112 HIS A C 1
ATOM 831 O O . HIS A 1 112 ? -4.469 -7.439 -0.987 1.00 96.75 112 HIS A O 1
ATOM 837 N N . PRO A 1 113 ? -4.194 -5.850 -2.554 1.00 97.00 113 PRO A N 1
ATOM 838 C CA . PRO A 1 113 ? -5.559 -5.355 -2.447 1.00 97.00 113 PRO A CA 1
ATOM 839 C C . PRO A 1 113 ? -6.540 -6.394 -2.998 1.00 97.00 113 PRO A C 1
ATOM 841 O O . PRO A 1 113 ? -6.314 -6.920 -4.073 1.00 97.00 113 PRO A O 1
ATOM 844 N N . ASP A 1 114 ? -7.668 -6.640 -2.327 1.00 98.06 114 ASP A N 1
ATOM 845 C CA . ASP A 1 114 ? -8.714 -7.511 -2.899 1.00 98.06 114 ASP A CA 1
ATOM 846 C C . ASP A 1 114 ? -9.394 -6.872 -4.127 1.00 98.06 114 ASP A C 1
ATOM 848 O O . ASP A 1 114 ? -9.991 -7.549 -4.960 1.00 98.06 114 ASP A O 1
ATOM 852 N N . VAL A 1 115 ? -9.382 -5.535 -4.186 1.00 97.19 115 VAL A N 1
ATOM 853 C CA . VAL A 1 115 ? -9.987 -4.722 -5.244 1.00 97.19 115 VAL A CA 1
ATOM 854 C C . VAL A 1 115 ? -9.166 -3.447 -5.414 1.00 97.19 115 VAL A C 1
ATOM 856 O O . VAL A 1 115 ? -8.951 -2.714 -4.445 1.00 97.19 115 VAL A O 1
ATOM 859 N N . THR A 1 116 ? -8.813 -3.128 -6.659 1.00 96.00 116 THR A N 1
ATOM 860 C CA . THR A 1 116 ? -8.252 -1.828 -7.049 1.00 96.00 116 THR A CA 1
ATOM 861 C C . THR A 1 116 ? -9.260 -1.055 -7.896 1.00 96.00 116 THR A C 1
ATOM 863 O O . THR A 1 116 ? -9.812 -1.575 -8.863 1.00 96.00 116 THR A O 1
ATOM 866 N N . ILE A 1 117 ? -9.490 0.214 -7.547 1.00 94.31 117 ILE A N 1
ATOM 867 C CA . ILE A 1 117 ? -10.358 1.127 -8.299 1.00 94.31 117 ILE A CA 1
ATOM 868 C C . ILE A 1 117 ? -9.476 2.167 -8.988 1.00 94.31 117 ILE A C 1
ATOM 870 O O . ILE A 1 117 ? -8.789 2.933 -8.314 1.00 94.31 117 ILE A O 1
ATOM 874 N N . VAL A 1 118 ? -9.521 2.222 -10.321 1.00 92.94 118 VAL A N 1
ATOM 875 C CA . VAL A 1 118 ? -8.758 3.188 -11.125 1.00 92.94 118 VAL A CA 1
ATOM 876 C C . VAL A 1 118 ? -9.707 4.044 -11.951 1.00 92.94 118 VAL A C 1
ATOM 878 O O . VAL A 1 118 ? -10.624 3.538 -12.595 1.00 92.94 118 VAL A O 1
ATOM 881 N N . HIS A 1 119 ? -9.475 5.356 -11.948 1.00 92.75 119 HIS A N 1
ATOM 882 C CA . HIS A 1 119 ? -10.145 6.270 -12.863 1.00 92.75 119 HIS A CA 1
ATOM 883 C C . HIS A 1 119 ? -9.345 6.377 -14.165 1.00 92.75 119 HIS A C 1
ATOM 885 O O . HIS A 1 119 ? -8.164 6.718 -14.147 1.00 92.75 119 HIS A O 1
ATOM 891 N N . VAL A 1 120 ? -10.000 6.115 -15.295 1.00 96.00 120 VAL A N 1
ATOM 892 C CA . VAL A 1 120 ? -9.404 6.158 -16.637 1.00 96.00 120 VAL A CA 1
ATOM 893 C C . VAL A 1 120 ? -10.242 7.037 -17.556 1.00 96.00 120 VAL A C 1
ATOM 895 O O . VAL A 1 120 ? -11.443 7.208 -17.345 1.00 96.00 120 VAL A O 1
ATOM 898 N N . GLN A 1 121 ? -9.626 7.605 -18.592 1.00 97.44 121 GLN A N 1
ATOM 899 C CA . GLN A 1 121 ? -10.320 8.529 -19.490 1.00 97.44 121 GLN A CA 1
ATOM 900 C C . GLN A 1 121 ? -11.254 7.805 -20.463 1.00 97.44 121 GLN A C 1
ATOM 902 O O . GLN A 1 121 ? -12.263 8.377 -20.883 1.00 97.44 121 GLN A O 1
ATOM 907 N N . ARG A 1 122 ? -10.898 6.581 -20.873 1.00 97.38 122 ARG A N 1
ATOM 908 C CA . ARG A 1 122 ? -11.691 5.746 -21.785 1.00 97.38 122 ARG A CA 1
ATOM 909 C C . ARG A 1 122 ? -11.478 4.271 -21.476 1.00 97.38 122 ARG A C 1
ATOM 911 O O . ARG A 1 122 ? -10.355 3.873 -21.176 1.00 97.38 122 ARG A O 1
ATOM 918 N N . SER A 1 123 ? -12.534 3.488 -21.642 1.00 97.62 123 SER A N 1
ATOM 919 C CA . SER A 1 123 ? -12.493 2.029 -21.644 1.00 97.62 123 SER A CA 1
ATOM 920 C C . SER A 1 123 ? -13.478 1.465 -22.668 1.00 97.62 123 SER A C 1
ATOM 922 O O . SER A 1 123 ? -14.344 2.199 -23.157 1.00 97.62 123 SER A O 1
ATOM 924 N N . ASP A 1 124 ? -13.345 0.185 -22.994 1.00 97.81 124 ASP A N 1
ATOM 925 C CA . ASP A 1 124 ? -14.292 -0.560 -23.831 1.00 97.81 124 ASP A CA 1
ATOM 926 C C . ASP A 1 124 ? -14.957 -1.721 -23.064 1.00 97.81 124 ASP A C 1
ATOM 928 O O . ASP A 1 124 ? -14.728 -1.909 -21.869 1.00 97.81 124 ASP A O 1
ATOM 932 N N . GLU A 1 125 ? -15.837 -2.466 -23.742 1.00 97.94 125 GLU A N 1
ATOM 933 C CA . GLU A 1 125 ? -16.584 -3.596 -23.163 1.00 97.94 125 GLU A CA 1
ATOM 934 C C . GLU A 1 125 ? -15.698 -4.815 -22.847 1.00 97.94 125 GLU A C 1
ATOM 936 O O . GLU A 1 125 ? -16.111 -5.680 -22.075 1.00 97.94 125 GLU A O 1
ATOM 941 N N . GLU A 1 126 ? -14.484 -4.883 -23.406 1.00 97.81 126 GLU A N 1
ATOM 942 C CA . GLU A 1 126 ? -13.513 -5.957 -23.151 1.00 97.81 126 GLU A CA 1
ATOM 943 C C . GLU A 1 126 ? -12.622 -5.663 -21.933 1.00 97.81 126 GLU A C 1
ATOM 945 O O . GLU A 1 126 ? -11.872 -6.531 -21.487 1.00 97.81 126 GLU A O 1
ATOM 950 N N . GLY A 1 127 ? -12.721 -4.457 -21.364 1.00 94.31 127 GLY A N 1
ATOM 951 C CA . GLY A 1 127 ? -11.929 -4.026 -20.215 1.00 94.31 127 GLY A CA 1
ATOM 952 C C . GLY A 1 127 ? -10.599 -3.376 -20.590 1.00 94.31 127 GLY A C 1
ATOM 953 O O . GLY A 1 127 ? -9.809 -3.065 -19.696 1.00 94.31 127 GLY A O 1
ATOM 954 N N . ASN A 1 128 ? -10.346 -3.112 -21.878 1.00 96.50 128 ASN A N 1
ATOM 955 C CA . ASN A 1 128 ? -9.196 -2.303 -22.261 1.00 96.50 128 ASN A CA 1
ATOM 956 C C . ASN A 1 128 ? -9.407 -0.878 -21.747 1.00 96.50 128 ASN A C 1
ATOM 958 O O . ASN A 1 128 ? -10.505 -0.325 -21.839 1.00 96.50 128 ASN A O 1
ATOM 962 N N . ALA A 1 129 ? -8.346 -0.264 -21.229 1.00 95.81 129 ALA A N 1
ATOM 963 C CA . ALA A 1 129 ? -8.404 1.070 -20.657 1.00 95.81 129 ALA A CA 1
ATOM 964 C C . ALA A 1 129 ? -7.262 1.948 -21.165 1.00 95.81 129 ALA A C 1
ATOM 966 O O . ALA A 1 129 ? -6.115 1.519 -21.283 1.00 95.81 129 ALA A O 1
ATOM 967 N N . HIS A 1 130 ? -7.574 3.213 -21.433 1.00 95.75 130 HIS A N 1
ATOM 968 C CA . HIS A 1 130 ? -6.580 4.236 -21.718 1.00 95.75 130 HIS A CA 1
ATOM 969 C C . HIS A 1 130 ? -6.423 5.157 -20.515 1.00 95.75 130 HIS A C 1
ATOM 971 O O . HIS A 1 130 ? -7.353 5.885 -20.159 1.00 95.75 130 HIS A O 1
ATOM 977 N N . LEU A 1 131 ? -5.214 5.149 -19.953 1.00 95.31 131 LEU A N 1
ATOM 978 C CA . LEU A 1 131 ? -4.769 6.069 -18.919 1.00 95.31 131 LEU A CA 1
ATOM 979 C C . LEU A 1 131 ? -3.776 7.066 -19.523 1.00 95.31 131 LEU A C 1
ATOM 981 O O . LEU A 1 131 ? -2.692 6.693 -19.967 1.00 95.31 131 LEU A O 1
ATOM 985 N N . TRP A 1 132 ? -4.155 8.340 -19.573 1.00 94.94 132 TRP A N 1
ATOM 986 C CA . TRP A 1 132 ? -3.292 9.412 -20.078 1.00 94.94 132 TRP A CA 1
ATOM 987 C C . TRP A 1 132 ? -2.687 10.236 -18.943 1.00 94.94 132 TRP A C 1
ATOM 989 O O . TRP A 1 132 ? -3.358 10.527 -17.953 1.00 94.94 132 TRP A O 1
ATOM 999 N N . GLY A 1 133 ? -1.451 10.699 -19.142 1.00 95.50 133 GLY A N 1
ATOM 1000 C CA . GLY A 1 133 ? -0.732 11.540 -18.186 1.00 95.50 133 GLY A CA 1
ATOM 1001 C C . GLY A 1 133 ? 0.128 10.729 -17.219 1.00 95.50 133 GLY A C 1
ATOM 1002 O O . GLY A 1 133 ? 0.704 9.712 -17.595 1.00 95.50 133 GLY A O 1
ATOM 1003 N N . ASN A 1 134 ? 0.263 11.216 -15.986 1.00 91.94 134 ASN A N 1
ATOM 1004 C CA . ASN A 1 134 ? 1.023 10.524 -14.950 1.00 91.94 134 ASN A CA 1
ATOM 1005 C C . ASN A 1 134 ? 0.179 9.381 -14.364 1.00 91.94 134 ASN A C 1
ATOM 1007 O O . ASN A 1 134 ? -0.881 9.638 -13.798 1.00 91.94 134 ASN A O 1
ATOM 1011 N N . ALA A 1 135 ? 0.667 8.146 -14.484 1.00 91.81 135 ALA A N 1
ATOM 1012 C CA . ALA A 1 135 ? -0.004 6.959 -13.962 1.00 91.81 135 ALA A CA 1
ATOM 1013 C C . ALA A 1 135 ? 0.209 6.745 -12.453 1.00 91.81 135 ALA A C 1
ATOM 1015 O O . ALA A 1 135 ? -0.501 5.949 -11.843 1.00 91.81 135 ALA A O 1
ATOM 1016 N N . GLY A 1 136 ? 1.154 7.450 -11.826 1.00 93.12 136 GLY A N 1
ATOM 1017 C CA . GLY A 1 136 ? 1.482 7.271 -10.415 1.00 93.12 136 GLY A CA 1
ATOM 1018 C C . GLY A 1 136 ? 1.834 5.816 -10.114 1.00 93.12 136 GLY A C 1
ATOM 1019 O O . GLY A 1 136 ? 2.804 5.306 -10.654 1.00 93.12 136 GLY A O 1
ATOM 1020 N N . VAL A 1 137 ? 1.027 5.179 -9.262 1.00 94.56 137 VAL A N 1
ATOM 1021 C CA . VAL A 1 137 ? 1.140 3.757 -8.884 1.00 94.56 137 VAL A CA 1
ATOM 1022 C C . VAL A 1 137 ? -0.022 2.912 -9.425 1.00 94.56 137 VAL A C 1
ATOM 1024 O O . VAL A 1 137 ? -0.325 1.850 -8.885 1.00 94.56 137 VAL A O 1
ATOM 1027 N N . CYS A 1 138 ? -0.761 3.415 -10.423 1.00 94.81 138 CYS A N 1
ATOM 1028 C CA . CYS A 1 138 ? -1.969 2.747 -10.913 1.00 94.81 138 CYS A CA 1
ATOM 1029 C C . CYS A 1 138 ? -1.654 1.386 -11.533 1.00 94.81 138 CYS A C 1
ATOM 1031 O O . CYS A 1 138 ? -2.407 0.447 -11.312 1.00 94.81 138 CYS A O 1
ATOM 1033 N N . GLU A 1 139 ? -0.567 1.268 -12.298 1.00 95.12 139 GLU A N 1
ATOM 1034 C CA . GLU A 1 139 ? -0.196 0.009 -12.953 1.00 95.12 139 GLU A CA 1
ATOM 1035 C C . GLU A 1 139 ? 0.133 -1.072 -11.922 1.00 95.12 139 GLU A C 1
ATOM 1037 O O . GLU A 1 139 ? -0.450 -2.157 -11.954 1.00 95.12 139 GLU A O 1
ATOM 1042 N N . GLU A 1 140 ? 0.977 -0.748 -10.944 1.00 97.19 140 GLU A N 1
ATOM 1043 C CA . GLU A 1 140 ? 1.312 -1.654 -9.852 1.00 97.19 140 GLU A CA 1
ATOM 1044 C C . GLU A 1 140 ? 0.076 -2.015 -9.026 1.00 97.19 140 GLU A C 1
ATOM 1046 O O . GLU A 1 140 ? -0.110 -3.181 -8.698 1.00 97.19 140 GLU A O 1
ATOM 1051 N N . ALA A 1 141 ? -0.805 -1.052 -8.734 1.00 96.44 141 ALA A N 1
ATOM 1052 C CA . ALA A 1 141 ? -2.040 -1.316 -8.000 1.00 96.44 141 ALA A CA 1
ATOM 1053 C C . ALA A 1 141 ? -3.012 -2.226 -8.768 1.00 96.44 141 ALA A C 1
ATOM 1055 O O . ALA A 1 141 ? -3.678 -3.055 -8.150 1.00 96.44 141 ALA A O 1
ATOM 1056 N N . MET A 1 142 ? -3.117 -2.072 -10.092 1.00 95.62 142 MET A N 1
ATOM 1057 C CA . MET A 1 142 ? -3.973 -2.918 -10.933 1.00 95.62 142 MET A CA 1
ATOM 1058 C C . MET A 1 142 ? -3.455 -4.352 -10.998 1.00 95.62 142 MET A C 1
ATOM 1060 O O . MET A 1 142 ? -4.250 -5.280 -10.949 1.00 95.62 142 MET A O 1
ATOM 1064 N N . LEU A 1 143 ? -2.137 -4.528 -11.104 1.00 97.06 143 LEU A N 1
ATOM 1065 C CA . LEU A 1 143 ? -1.504 -5.844 -11.199 1.00 97.06 143 LEU A CA 1
ATOM 1066 C C . LEU A 1 143 ? -1.372 -6.559 -9.844 1.00 97.06 143 LEU A C 1
ATOM 1068 O O . LEU A 1 143 ? -1.209 -7.774 -9.818 1.00 97.06 143 LEU A O 1
ATOM 1072 N N . ALA A 1 144 ? -1.377 -5.819 -8.733 1.00 97.25 144 ALA A N 1
ATOM 1073 C CA . ALA A 1 144 ? -1.266 -6.376 -7.384 1.00 97.25 144 ALA A CA 1
ATOM 1074 C C . ALA A 1 144 ? -2.586 -6.929 -6.819 1.00 97.25 144 ALA A C 1
ATOM 1076 O O . ALA A 1 144 ? -2.547 -7.581 -5.769 1.00 97.25 144 ALA A O 1
ATOM 1077 N N . ALA A 1 145 ? -3.714 -6.620 -7.467 1.00 93.69 145 ALA A N 1
ATOM 1078 C CA . ALA A 1 145 ? -5.056 -7.043 -7.074 1.00 93.69 145 ALA A CA 1
ATOM 1079 C C . ALA A 1 145 ? -5.512 -8.326 -7.783 1.00 93.69 145 ALA A C 1
ATOM 1081 O O . ALA A 1 145 ? -5.037 -8.589 -8.910 1.00 93.69 145 ALA A O 1
#

pLDDT: mean 94.74, std 4.66, range [71.94, 98.5]